Protein AF-A0AAW0TAT9-F1 (afdb_monomer_lite)

Organism: Scylla paramamosain (NCBI:txid85552)

Structure (mmCIF, N/CA/C/O backbone):
data_AF-A0AAW0TAT9-F1
#
_entry.id   AF-A0AAW0TAT9-F1
#
loop_
_atom_site.group_PDB
_atom_site.id
_atom_site.type_symbol
_atom_site.label_atom_id
_atom_site.label_alt_id
_atom_site.label_comp_id
_atom_site.label_asym_id
_atom_site.label_entity_id
_atom_site.label_seq_id
_atom_site.pdbx_PDB_ins_code
_atom_site.Cartn_x
_atom_site.Cartn_y
_atom_site.Cartn_z
_atom_site.occupancy
_atom_site.B_iso_or_equiv
_atom_site.auth_seq_id
_atom_site.auth_comp_id
_atom_site.auth_asym_id
_atom_site.auth_atom_id
_atom_site.pdbx_PDB_model_num
ATOM 1 N N . MET A 1 1 ? -37.177 -33.448 41.474 1.00 51.62 1 MET A N 1
ATOM 2 C CA . MET A 1 1 ? -37.158 -32.014 41.100 1.00 51.62 1 MET A CA 1
ATOM 3 C C . MET A 1 1 ? -35.720 -31.456 41.145 1.00 51.62 1 MET A C 1
ATOM 5 O O . MET A 1 1 ? -35.466 -30.520 41.882 1.00 51.62 1 MET A O 1
ATOM 9 N N . GLN A 1 2 ? -34.765 -32.033 40.394 1.00 54.62 2 GLN A N 1
ATOM 10 C CA . GLN A 1 2 ? -33.357 -31.560 40.339 1.00 54.62 2 GLN A CA 1
ATOM 11 C C . GLN A 1 2 ? -32.830 -31.333 38.906 1.00 54.62 2 GLN A C 1
ATOM 13 O O . GLN A 1 2 ? -31.803 -30.692 38.720 1.00 54.62 2 GLN A O 1
ATOM 18 N N . ILE A 1 3 ? -33.535 -31.823 37.881 1.00 57.03 3 ILE A N 1
ATOM 19 C CA . ILE A 1 3 ? -33.064 -31.787 36.485 1.00 57.03 3 ILE A CA 1
ATOM 20 C C . ILE A 1 3 ? -33.210 -30.379 35.877 1.00 57.03 3 ILE A C 1
ATOM 22 O O . ILE A 1 3 ? -32.442 -29.988 35.005 1.00 57.03 3 ILE A O 1
ATOM 26 N N . THR A 1 4 ? -34.144 -29.571 36.384 1.00 53.81 4 THR A N 1
ATOM 27 C CA . THR A 1 4 ? -34.397 -28.212 35.885 1.00 53.81 4 THR A CA 1
ATOM 28 C C . THR A 1 4 ? -33.323 -27.196 36.273 1.00 53.81 4 THR A C 1
ATOM 30 O O . THR A 1 4 ? -33.209 -26.183 35.594 1.00 53.81 4 THR A O 1
ATOM 33 N N . GLN A 1 5 ? -32.507 -27.442 37.307 1.00 53.12 5 GLN A N 1
ATOM 34 C CA . GLN A 1 5 ? -31.456 -26.492 37.707 1.00 53.12 5 GLN A CA 1
ATOM 35 C C . GLN A 1 5 ? -30.226 -26.540 36.792 1.00 53.12 5 GLN A C 1
ATOM 37 O O . GLN A 1 5 ? -29.674 -25.493 36.470 1.00 53.12 5 GLN A O 1
ATOM 42 N N . PHE A 1 6 ? -29.830 -27.721 36.306 1.00 53.41 6 PHE A N 1
ATOM 43 C CA . PHE A 1 6 ? -28.674 -27.850 35.409 1.00 53.41 6 PHE A CA 1
ATOM 44 C C . PHE A 1 6 ? -28.917 -27.228 34.029 1.00 53.41 6 PHE A C 1
ATOM 46 O O . PHE A 1 6 ? -27.995 -26.676 33.432 1.00 53.41 6 PHE A O 1
ATOM 53 N N . ALA A 1 7 ? -30.162 -27.258 33.545 1.00 53.16 7 ALA A N 1
ATOM 54 C CA . ALA A 1 7 ? -30.517 -26.671 32.255 1.00 53.16 7 ALA A CA 1
ATOM 55 C C . ALA A 1 7 ? -30.394 -25.135 32.248 1.00 53.16 7 ALA A C 1
ATOM 57 O O . ALA A 1 7 ? -30.010 -24.560 31.236 1.00 53.16 7 ALA A O 1
ATOM 58 N N . VAL A 1 8 ? -30.653 -24.472 33.382 1.00 53.81 8 VAL A N 1
ATOM 59 C CA . VAL A 1 8 ? -30.594 -23.001 33.488 1.00 53.81 8 VAL A CA 1
ATOM 60 C C . VAL A 1 8 ? -29.151 -22.483 33.462 1.00 53.81 8 VAL A C 1
ATOM 62 O O . VAL A 1 8 ? -28.898 -21.397 32.949 1.00 53.81 8 VAL A O 1
ATOM 65 N N . ILE A 1 9 ? -28.185 -23.270 33.947 1.00 56.31 9 ILE A N 1
ATOM 66 C CA . ILE A 1 9 ? -26.768 -22.869 33.996 1.00 56.31 9 ILE A CA 1
ATOM 67 C C . ILE A 1 9 ? -26.111 -22.983 32.606 1.00 56.31 9 ILE A C 1
ATOM 69 O O . ILE A 1 9 ? -25.212 -22.212 32.282 1.00 56.31 9 ILE A O 1
ATOM 73 N N . ALA A 1 10 ? -26.590 -23.889 31.746 1.00 55.59 10 ALA A N 1
ATOM 74 C CA . ALA A 1 10 ? -26.028 -24.101 30.410 1.00 55.59 10 ALA A CA 1
ATOM 75 C C . ALA A 1 10 ? -26.400 -23.008 29.385 1.00 55.59 10 ALA A C 1
ATOM 77 O O . ALA A 1 10 ? -25.725 -22.871 28.367 1.00 55.59 10 ALA A O 1
ATOM 78 N N . SER A 1 11 ? -27.446 -22.214 29.634 1.00 57.38 11 SER A N 1
ATOM 79 C CA . SER A 1 11 ? -27.945 -21.218 28.670 1.00 57.38 11 SER A CA 1
ATOM 80 C C . SER A 1 11 ? -27.337 -19.815 28.810 1.00 57.38 11 SER A C 1
ATOM 82 O O . SER A 1 11 ? -27.675 -18.942 28.018 1.00 57.38 11 SER A O 1
ATOM 84 N N . VAL A 1 12 ? -26.421 -19.581 29.761 1.00 59.53 12 VAL A N 1
ATOM 85 C CA . VAL A 1 12 ? -25.757 -18.272 29.969 1.00 59.53 12 VAL A CA 1
ATOM 86 C C . VAL A 1 12 ? -24.310 -18.284 29.460 1.00 59.53 12 VAL A C 1
ATOM 88 O O . VAL A 1 12 ? -23.414 -17.686 30.044 1.00 59.53 12 VAL A O 1
ATOM 91 N N . VAL A 1 13 ? -24.055 -18.957 28.339 1.00 64.00 13 VAL A N 1
ATOM 92 C CA . VAL A 1 13 ? -22.869 -18.668 27.519 1.00 64.00 13 VAL A CA 1
ATOM 93 C C . VAL A 1 13 ? -23.341 -17.801 26.361 1.00 64.00 13 VAL A C 1
ATOM 95 O O . VAL A 1 13 ? -23.415 -18.225 25.211 1.00 64.00 13 VAL A O 1
ATOM 98 N N . SER A 1 14 ? -23.732 -16.569 26.685 1.00 61.56 14 SER A N 1
ATOM 99 C CA . SER A 1 14 ? -23.838 -15.525 25.674 1.00 61.56 14 SER A CA 1
ATOM 100 C C . SER A 1 14 ? -22.441 -15.330 25.101 1.00 61.56 14 SER A C 1
ATOM 102 O O . SER A 1 14 ? -21.529 -14.916 25.819 1.00 61.56 14 SER A O 1
ATOM 104 N N . LEU A 1 15 ? -22.273 -15.662 23.820 1.00 61.16 15 LEU A N 1
ATOM 105 C CA . LEU A 1 15 ? -21.107 -15.303 23.025 1.00 61.16 15 LEU A CA 1
ATOM 106 C C . LEU A 1 15 ? -20.977 -13.774 23.042 1.00 61.16 15 LEU A C 1
ATOM 108 O O . LEU A 1 15 ? -21.533 -13.073 22.200 1.00 61.16 15 LEU A O 1
ATOM 112 N N . GLY A 1 16 ? -20.249 -13.244 24.021 1.00 59.56 16 GLY A N 1
ATOM 113 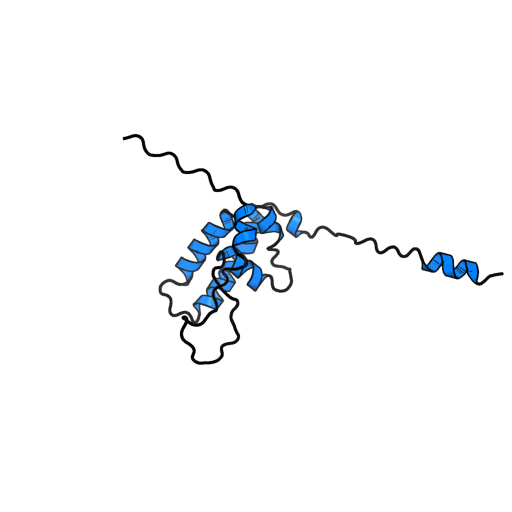C CA . GLY A 1 16 ? -19.658 -11.928 23.900 1.00 59.56 16 GLY A CA 1
ATOM 114 C C . GLY A 1 16 ? -18.648 -12.023 22.771 1.00 59.56 16 GLY A C 1
ATOM 115 O O . GLY A 1 16 ? -17.605 -12.651 22.937 1.00 59.56 16 GLY A O 1
ATOM 116 N N . ALA A 1 17 ? -18.967 -11.450 21.612 1.00 59.62 17 ALA A N 1
ATOM 117 C CA . ALA A 1 17 ? -17.965 -11.176 20.600 1.00 59.62 17 ALA A CA 1
ATOM 118 C C . ALA A 1 17 ? -16.973 -10.191 21.226 1.00 59.62 17 ALA A C 1
ATOM 120 O O . ALA A 1 17 ? -17.216 -8.983 21.290 1.00 59.62 17 ALA A O 1
ATOM 121 N N . SER A 1 18 ? -15.881 -10.719 21.772 1.00 56.75 18 SER A N 1
ATOM 122 C CA . SER A 1 18 ? -14.707 -9.942 22.125 1.00 56.75 18 SER A CA 1
ATOM 123 C C . SER A 1 18 ? -14.163 -9.378 20.818 1.00 56.75 18 SER A C 1
ATOM 125 O O . SER A 1 18 ? -13.365 -10.005 20.128 1.00 56.75 18 SER A O 1
ATOM 127 N N . HIS A 1 19 ? -14.629 -8.184 20.458 1.00 57.25 19 HIS A N 1
ATOM 128 C CA . HIS A 1 19 ? -13.991 -7.352 19.451 1.00 57.25 19 HIS A CA 1
ATOM 129 C C . HIS A 1 19 ? -12.693 -6.847 20.081 1.00 57.25 19 HIS A C 1
ATOM 131 O O . HIS A 1 19 ? -12.608 -5.716 20.553 1.00 57.25 19 HIS A O 1
ATOM 137 N N . ALA A 1 20 ? -11.704 -7.735 20.194 1.00 62.09 20 ALA A N 1
ATOM 138 C CA . ALA A 1 20 ? -10.337 -7.319 20.420 1.00 62.09 20 ALA A CA 1
ATOM 139 C C . ALA A 1 20 ? -9.994 -6.413 19.236 1.00 62.09 20 ALA A C 1
ATOM 141 O O . ALA A 1 20 ? -9.840 -6.902 18.118 1.00 62.09 20 ALA A O 1
ATOM 142 N N . LEU A 1 21 ? -10.000 -5.097 19.469 1.00 56.09 21 LEU A N 1
ATOM 143 C CA . LEU A 1 21 ? -9.598 -4.117 18.469 1.00 56.09 21 LEU A CA 1
ATOM 144 C C . LEU A 1 21 ? -8.182 -4.511 18.036 1.00 56.09 21 LEU A C 1
ATOM 146 O O . LEU A 1 21 ? -7.288 -4.552 18.890 1.00 56.09 21 LEU A O 1
ATOM 150 N N . PRO A 1 22 ? -7.977 -4.907 16.770 1.00 73.19 22 PRO A N 1
ATOM 151 C CA . PRO A 1 22 ? -6.667 -5.34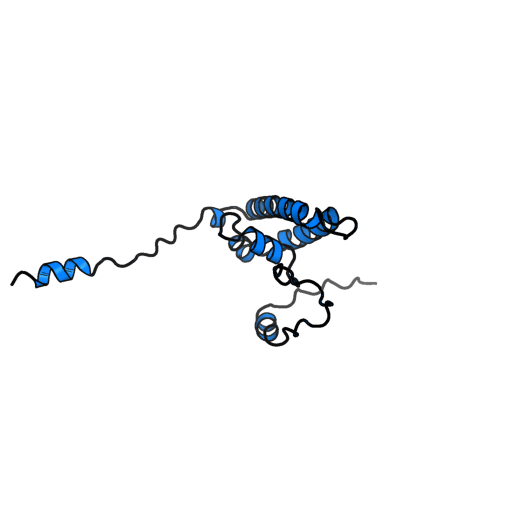0 16.323 1.00 73.19 22 PRO A CA 1
ATOM 152 C C . PRO A 1 22 ? -5.685 -4.179 16.495 1.00 73.19 22 PRO A C 1
ATOM 154 O O . PRO A 1 22 ? -6.048 -3.021 16.300 1.00 73.19 22 PRO A O 1
ATOM 157 N N . ILE A 1 23 ? -4.429 -4.489 16.839 1.00 83.25 23 ILE A N 1
ATOM 158 C CA . ILE A 1 23 ? -3.347 -3.499 17.020 1.00 83.25 23 ILE A CA 1
ATOM 159 C C . ILE A 1 23 ? -3.317 -2.510 15.847 1.00 83.25 23 ILE A C 1
ATOM 161 O O . ILE A 1 23 ? -3.138 -1.313 16.052 1.00 83.25 23 ILE A O 1
ATOM 165 N N . TRP A 1 24 ? -3.584 -3.012 14.637 1.00 89.75 24 TRP A N 1
ATOM 166 C CA . TRP A 1 24 ? -3.705 -2.235 13.411 1.00 89.75 24 TRP A CA 1
ATOM 167 C C . TRP A 1 24 ? -4.594 -0.997 13.543 1.00 89.75 24 TRP A C 1
ATOM 169 O O . TRP A 1 24 ? -4.182 0.080 13.127 1.00 89.75 24 TRP A O 1
ATOM 179 N N . ASP A 1 25 ? -5.773 -1.097 14.159 1.00 86.75 25 ASP A N 1
ATOM 180 C CA . ASP A 1 25 ? -6.696 0.038 14.261 1.00 86.75 25 ASP A CA 1
ATOM 181 C C . ASP A 1 25 ? -6.102 1.193 15.073 1.00 86.75 25 ASP A C 1
ATOM 183 O O . ASP A 1 25 ? -6.364 2.355 14.760 1.00 86.75 25 ASP A O 1
ATOM 187 N N . MET A 1 26 ? -5.228 0.892 16.036 1.00 88.25 26 MET A N 1
ATOM 188 C CA . MET A 1 26 ? -4.585 1.883 16.901 1.00 88.25 26 MET A CA 1
ATOM 189 C C . MET A 1 26 ? -3.386 2.588 16.255 1.00 88.25 26 MET A C 1
ATOM 191 O O . MET A 1 26 ? -2.922 3.597 16.786 1.00 88.25 26 MET A O 1
ATOM 195 N N . LEU A 1 27 ? -2.867 2.083 15.130 1.00 90.88 27 LEU A N 1
ATOM 196 C CA . LEU A 1 27 ? -1.692 2.676 14.496 1.00 90.88 27 LEU A CA 1
ATOM 197 C C . LEU A 1 27 ? -2.014 4.044 13.873 1.00 90.88 27 LEU A C 1
ATOM 199 O O . LEU A 1 27 ? -3.061 4.212 13.231 1.00 90.88 27 LEU A O 1
ATOM 203 N N . PRO A 1 28 ? -1.090 5.016 13.970 1.00 93.81 28 PRO A N 1
ATOM 204 C CA . PRO A 1 28 ? -1.239 6.288 13.289 1.00 93.81 28 PRO A CA 1
ATOM 205 C C . PRO A 1 28 ? -1.207 6.088 11.770 1.00 93.81 28 PRO A C 1
ATOM 207 O O . PRO A 1 28 ? -0.522 5.214 11.233 1.00 93.81 28 PRO A O 1
ATOM 210 N N . ARG A 1 29 ? -1.918 6.958 11.047 1.00 93.19 29 ARG A N 1
ATOM 211 C CA . ARG A 1 29 ? -2.057 6.891 9.583 1.00 93.19 29 ARG A CA 1
ATOM 212 C C . ARG A 1 29 ? -0.722 6.753 8.842 1.00 93.19 29 ARG A C 1
ATOM 214 O O . ARG A 1 29 ? -0.630 6.003 7.875 1.00 93.19 29 ARG A O 1
ATOM 221 N N . GLN A 1 30 ? 0.297 7.495 9.270 1.00 94.19 30 GLN A N 1
ATOM 222 C CA . GLN A 1 30 ? 1.612 7.484 8.624 1.00 94.19 30 GLN A CA 1
ATOM 223 C C . GLN A 1 30 ? 2.301 6.122 8.754 1.00 94.19 30 GLN A C 1
ATOM 225 O O . GLN A 1 30 ? 2.897 5.643 7.792 1.00 94.19 30 GLN A O 1
ATOM 230 N N . GLU A 1 31 ? 2.163 5.473 9.909 1.00 94.56 31 GLU A N 1
ATOM 231 C CA . GLU A 1 31 ? 2.730 4.149 10.145 1.00 94.56 31 GLU A CA 1
ATOM 232 C C . GLU A 1 31 ? 1.996 3.085 9.326 1.00 94.56 31 GLU A C 1
ATOM 234 O O . GLU A 1 31 ? 2.643 2.267 8.675 1.00 94.56 31 GLU A O 1
ATOM 239 N N . LYS A 1 32 ? 0.661 3.171 9.238 1.00 94.62 32 LYS A N 1
ATOM 240 C CA . LYS A 1 32 ? -0.147 2.309 8.355 1.00 94.62 32 LYS A CA 1
ATOM 241 C C . LYS A 1 32 ? 0.317 2.401 6.902 1.00 94.62 32 LYS A C 1
ATOM 243 O O . LYS A 1 32 ? 0.557 1.380 6.265 1.00 94.62 32 LYS A O 1
ATOM 248 N N . ILE A 1 33 ? 0.495 3.620 6.388 1.00 95.06 33 ILE A N 1
ATOM 249 C CA . ILE A 1 33 ? 0.998 3.845 5.024 1.00 95.06 33 ILE A CA 1
ATOM 250 C C . ILE A 1 33 ? 2.394 3.249 4.855 1.00 95.06 33 ILE A C 1
ATOM 252 O O . ILE A 1 33 ? 2.631 2.561 3.868 1.00 95.06 33 ILE A O 1
ATOM 256 N N . GLY A 1 34 ? 3.304 3.471 5.807 1.00 94.56 34 GLY A N 1
ATOM 257 C CA . GLY A 1 34 ? 4.655 2.913 5.754 1.00 94.56 34 GLY A CA 1
ATOM 258 C C . GLY A 1 34 ? 4.659 1.384 5.703 1.00 94.56 34 GLY A C 1
ATOM 259 O O . GLY A 1 34 ? 5.329 0.798 4.853 1.00 94.56 34 GLY A O 1
ATOM 260 N N . GLN A 1 35 ? 3.860 0.735 6.553 1.00 94.69 35 GLN A N 1
ATOM 261 C CA . GLN A 1 35 ? 3.756 -0.725 6.592 1.00 94.69 35 GLN A CA 1
ATOM 262 C C . GLN A 1 35 ? 3.116 -1.303 5.322 1.00 94.69 35 GLN A C 1
ATOM 264 O O . GLN A 1 35 ? 3.629 -2.275 4.764 1.00 94.69 35 GLN A O 1
ATOM 269 N N . ILE A 1 36 ? 2.043 -0.685 4.814 1.00 95.00 36 ILE A N 1
ATOM 270 C CA . ILE A 1 36 ? 1.422 -1.093 3.545 1.00 95.00 36 ILE A CA 1
ATOM 271 C C . ILE A 1 36 ? 2.405 -0.903 2.386 1.00 95.00 36 ILE A C 1
ATOM 273 O O . ILE A 1 36 ? 2.535 -1.791 1.547 1.00 95.00 36 ILE A O 1
ATOM 277 N N . MET A 1 37 ? 3.128 0.219 2.350 1.00 95.38 37 MET A N 1
ATOM 278 C CA . MET A 1 37 ? 4.098 0.516 1.295 1.00 95.38 37 MET A CA 1
ATOM 279 C C . MET A 1 37 ? 5.266 -0.475 1.300 1.00 95.38 37 MET A C 1
ATOM 281 O O . MET A 1 37 ? 5.702 -0.914 0.238 1.00 95.38 37 MET A O 1
ATOM 285 N N . TYR A 1 38 ? 5.743 -0.869 2.483 1.00 94.75 38 TYR A N 1
ATOM 286 C CA . TYR A 1 38 ? 6.781 -1.889 2.629 1.00 94.75 38 TYR A CA 1
ATOM 287 C C . TYR A 1 38 ? 6.349 -3.230 2.025 1.00 94.75 38 TYR A C 1
ATOM 289 O O . TYR A 1 38 ? 7.086 -3.824 1.234 1.00 94.75 38 TYR A O 1
ATOM 297 N N . LEU A 1 39 ? 5.140 -3.694 2.354 1.00 93.69 39 LEU A N 1
ATOM 298 C CA . LEU A 1 39 ? 4.605 -4.927 1.778 1.00 93.69 39 LEU A CA 1
ATOM 299 C C . LEU A 1 39 ? 4.367 -4.781 0.270 1.00 93.69 39 LEU A C 1
ATOM 301 O O . LEU A 1 39 ? 4.682 -5.687 -0.497 1.00 93.69 39 LEU A O 1
ATOM 305 N N . PHE A 1 40 ? 3.845 -3.635 -0.163 1.00 94.06 40 PHE A N 1
ATOM 306 C CA . PHE A 1 40 ? 3.592 -3.351 -1.569 1.00 94.06 40 PHE A CA 1
ATOM 307 C C . PHE A 1 40 ? 4.873 -3.384 -2.410 1.00 94.06 40 PHE A C 1
ATOM 309 O O . PHE A 1 40 ? 4.856 -3.984 -3.477 1.00 94.06 40 PHE A O 1
ATOM 316 N N . ALA A 1 41 ? 5.991 -2.839 -1.921 1.00 94.25 41 ALA A N 1
ATOM 317 C CA . ALA A 1 41 ? 7.276 -2.896 -2.623 1.00 94.25 41 ALA A CA 1
ATOM 318 C C . ALA A 1 41 ? 7.708 -4.341 -2.933 1.00 94.25 41 ALA A C 1
ATOM 320 O O . ALA A 1 41 ? 8.056 -4.655 -4.068 1.00 94.25 41 ALA A O 1
ATOM 321 N N . HIS A 1 42 ? 7.556 -5.254 -1.968 1.00 94.00 42 HIS A N 1
ATOM 322 C CA . HIS A 1 42 ? 7.842 -6.677 -2.181 1.00 94.00 42 HIS A CA 1
ATOM 323 C C . HIS A 1 42 ? 6.921 -7.306 -3.235 1.00 94.00 42 HIS A C 1
ATOM 325 O O . HIS A 1 42 ? 7.344 -8.168 -4.005 1.00 94.00 42 HIS A O 1
ATOM 331 N N . LEU A 1 43 ? 5.655 -6.884 -3.283 1.00 91.62 43 LEU A N 1
ATOM 332 C CA . LEU A 1 43 ? 4.719 -7.331 -4.314 1.00 91.62 43 LEU A CA 1
ATOM 333 C C . LEU A 1 43 ? 5.096 -6.775 -5.688 1.00 91.62 43 LEU A C 1
ATOM 335 O O . LEU A 1 43 ? 4.942 -7.479 -6.683 1.00 91.62 43 LEU A O 1
ATOM 339 N N . VAL A 1 44 ? 5.611 -5.547 -5.766 1.00 91.44 44 VAL A N 1
ATOM 340 C CA . VAL A 1 44 ? 6.121 -4.982 -7.021 1.00 91.44 44 VAL A CA 1
ATOM 341 C C . VAL A 1 44 ? 7.304 -5.800 -7.530 1.00 91.44 44 VAL A C 1
ATOM 343 O O . VAL A 1 44 ? 7.290 -6.179 -8.698 1.00 91.44 44 VAL A O 1
ATOM 346 N N . ASP A 1 45 ? 8.266 -6.148 -6.674 1.00 91.50 45 ASP A N 1
ATOM 347 C CA . ASP A 1 45 ? 9.413 -6.978 -7.067 1.00 91.50 45 ASP A CA 1
ATOM 348 C C . ASP A 1 45 ? 8.972 -8.324 -7.656 1.00 91.50 45 ASP A C 1
ATOM 350 O O . ASP A 1 45 ? 9.420 -8.726 -8.732 1.00 91.50 45 ASP A O 1
ATOM 354 N N . GLN A 1 46 ? 8.026 -8.997 -6.995 1.00 89.94 46 GLN A N 1
ATOM 355 C CA . GLN A 1 46 ? 7.481 -10.275 -7.460 1.00 89.94 46 GLN A CA 1
ATOM 356 C C . GLN A 1 46 ? 6.738 -10.149 -8.795 1.00 89.94 46 GLN A C 1
ATOM 358 O O . GLN A 1 46 ? 6.910 -10.991 -9.677 1.00 89.94 46 GLN A O 1
ATOM 363 N N . ASN A 1 47 ? 5.927 -9.100 -8.961 1.00 85.50 47 ASN A N 1
ATOM 364 C CA . ASN A 1 47 ? 5.160 -8.880 -10.188 1.00 85.50 47 ASN A CA 1
ATOM 365 C C . ASN A 1 47 ? 6.037 -8.397 -11.353 1.00 85.50 47 ASN A C 1
ATOM 367 O O . ASN A 1 47 ? 5.743 -8.701 -12.508 1.00 85.50 47 ASN A O 1
ATOM 371 N N . CYS A 1 48 ? 7.123 -7.673 -11.077 1.00 87.06 48 CYS A N 1
ATOM 372 C CA . CYS A 1 48 ? 8.032 -7.179 -12.106 1.00 87.06 48 CYS A CA 1
ATOM 373 C C . CYS A 1 48 ? 9.080 -8.211 -12.543 1.00 87.06 48 CYS A C 1
ATOM 375 O O . CYS A 1 48 ? 9.593 -8.084 -13.652 1.00 87.06 48 CYS A O 1
ATOM 377 N N . ALA A 1 49 ? 9.352 -9.255 -11.749 1.00 84.56 49 ALA A N 1
ATOM 378 C CA . ALA A 1 49 ? 10.335 -10.295 -12.079 1.00 84.56 49 ALA A CA 1
ATOM 379 C C . ALA A 1 49 ? 10.091 -10.989 -13.435 1.00 84.56 49 ALA A C 1
ATOM 381 O O . ALA A 1 49 ? 11.041 -11.410 -14.091 1.00 84.56 49 ALA A O 1
ATOM 382 N N . TYR A 1 50 ? 8.830 -11.081 -13.868 1.00 78.69 50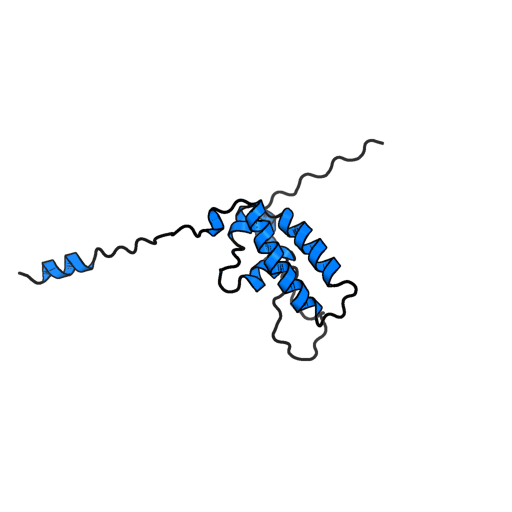 TYR A N 1
ATOM 383 C CA . TYR A 1 50 ? 8.428 -11.713 -15.132 1.00 78.69 50 TYR A CA 1
ATOM 384 C C . TYR A 1 50 ? 7.695 -10.751 -16.078 1.00 78.69 50 TYR A C 1
ATOM 386 O O . TYR A 1 50 ? 7.047 -11.182 -17.032 1.00 78.69 50 TYR A O 1
ATOM 394 N N . SER A 1 51 ? 7.748 -9.446 -15.803 1.00 75.88 51 SER A N 1
ATOM 395 C CA . SER A 1 51 ? 6.991 -8.449 -16.555 1.00 75.88 51 SER A CA 1
ATOM 396 C C . SER A 1 51 ? 7.762 -7.960 -17.779 1.00 75.88 51 SER A C 1
ATOM 398 O O . SER A 1 51 ? 8.945 -7.643 -17.699 1.00 75.88 51 SER A O 1
ATOM 400 N N . TYR A 1 52 ? 7.068 -7.825 -18.909 1.00 83.50 52 TYR A N 1
ATOM 401 C CA . TYR A 1 52 ? 7.597 -7.191 -20.125 1.00 83.50 52 TYR A CA 1
ATOM 402 C C . TYR A 1 52 ? 7.436 -5.660 -20.119 1.00 83.50 52 TYR A C 1
ATOM 404 O O . TYR A 1 52 ? 7.736 -5.000 -21.113 1.00 83.50 52 TYR A O 1
ATOM 412 N N . VAL A 1 53 ? 6.923 -5.088 -19.024 1.00 80.00 53 VAL A N 1
ATOM 413 C CA . VAL A 1 53 ? 6.693 -3.646 -18.895 1.00 80.00 53 VAL A CA 1
ATOM 414 C C . VAL A 1 53 ? 8.032 -2.928 -18.664 1.00 80.00 53 VAL A C 1
ATOM 416 O O . VAL A 1 53 ? 8.710 -3.227 -17.676 1.00 80.00 53 VAL A O 1
ATOM 419 N N . PRO A 1 54 ? 8.419 -1.961 -19.519 1.00 81.44 54 PRO A N 1
ATOM 420 C CA . PRO A 1 54 ? 9.613 -1.154 -19.286 1.00 81.44 54 PRO A CA 1
ATOM 421 C C . PRO A 1 54 ? 9.433 -0.318 -18.016 1.00 81.44 54 PRO A C 1
ATOM 423 O O . PRO A 1 54 ? 8.351 0.207 -17.764 1.00 81.44 54 PRO A O 1
ATOM 426 N N . ASP A 1 55 ? 10.481 -0.225 -17.197 1.00 85.69 55 ASP A N 1
ATOM 427 C CA . ASP A 1 55 ? 10.464 0.508 -15.923 1.00 85.69 55 ASP A CA 1
ATOM 428 C C . ASP A 1 55 ? 9.319 0.099 -14.971 1.00 85.69 55 ASP A C 1
ATOM 430 O O . ASP A 1 55 ? 8.834 0.906 -14.173 1.00 85.69 55 ASP A O 1
ATOM 434 N N . CYS A 1 56 ? 8.910 -1.178 -15.025 1.00 87.25 56 CYS A N 1
ATOM 435 C CA . CYS A 1 56 ? 7.821 -1.763 -14.231 1.00 87.25 56 CYS A CA 1
ATOM 436 C C . CYS A 1 56 ? 7.857 -1.339 -12.757 1.00 87.25 56 CYS A C 1
ATOM 438 O O . CYS A 1 56 ? 6.859 -0.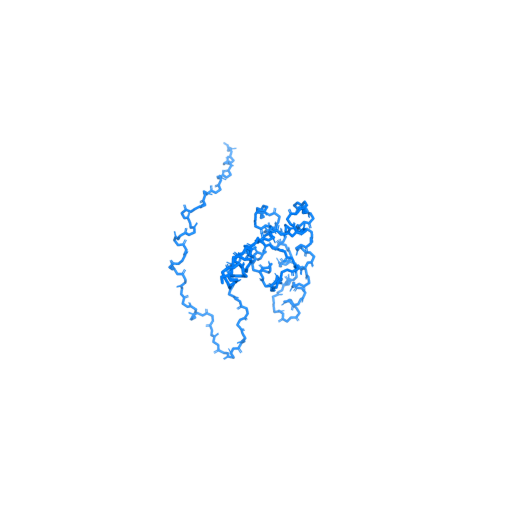860 -12.215 1.00 87.25 56 CYS A O 1
ATOM 440 N N . HIS A 1 57 ? 9.030 -1.454 -12.126 1.00 90.19 57 HIS A N 1
ATOM 441 C CA . HIS A 1 57 ? 9.194 -1.138 -10.713 1.00 90.19 57 HIS A CA 1
ATOM 442 C C . HIS A 1 57 ? 8.911 0.344 -10.427 1.00 90.19 57 HIS A C 1
ATOM 444 O O . HIS A 1 57 ? 8.149 0.671 -9.520 1.00 90.19 57 HIS A O 1
ATOM 450 N N . HIS A 1 58 ? 9.459 1.254 -11.237 1.00 90.19 58 HIS A N 1
ATOM 451 C CA . HIS A 1 58 ? 9.248 2.689 -11.062 1.00 90.19 58 HIS A CA 1
ATOM 452 C C . HIS A 1 58 ? 7.776 3.073 -11.263 1.00 90.19 58 HIS A C 1
ATOM 454 O O . HIS A 1 58 ? 7.207 3.787 -10.436 1.00 90.19 58 HIS A O 1
ATOM 460 N N . LEU A 1 59 ? 7.138 2.547 -12.312 1.00 89.19 59 LEU A N 1
ATOM 461 C CA . LEU A 1 59 ? 5.733 2.819 -12.618 1.00 89.19 59 LEU A CA 1
ATOM 462 C C . LEU A 1 59 ? 4.800 2.363 -11.494 1.00 89.19 59 LEU A C 1
ATOM 464 O O . LEU A 1 59 ? 3.932 3.121 -11.052 1.00 89.19 59 LEU A O 1
ATOM 468 N N . PHE A 1 60 ? 4.981 1.133 -11.017 1.00 89.69 60 PHE A N 1
ATOM 469 C CA . PHE A 1 60 ? 4.128 0.556 -9.984 1.00 89.69 60 PHE A CA 1
ATOM 470 C C . PHE A 1 60 ? 4.346 1.214 -8.626 1.00 89.69 60 PHE A C 1
ATOM 472 O O . PHE A 1 60 ? 3.369 1.527 -7.947 1.00 89.69 60 PHE A O 1
ATOM 479 N N . MET A 1 61 ? 5.592 1.514 -8.262 1.00 93.31 61 MET A N 1
ATOM 480 C CA . MET A 1 61 ? 5.902 2.210 -7.013 1.00 93.31 61 MET A CA 1
ATOM 481 C C . MET A 1 61 ? 5.346 3.631 -6.992 1.00 93.31 61 MET A C 1
ATOM 483 O O . MET A 1 61 ? 4.725 4.023 -6.006 1.00 93.31 61 MET A O 1
ATOM 487 N N . LEU A 1 62 ? 5.505 4.391 -8.080 1.00 91.50 62 LEU A N 1
ATOM 488 C CA . LEU A 1 62 ? 5.005 5.764 -8.160 1.00 91.50 62 LEU A CA 1
ATOM 489 C C . LEU A 1 62 ? 3.473 5.807 -8.080 1.00 91.50 62 LEU A C 1
ATOM 491 O O . LEU A 1 62 ? 2.906 6.578 -7.300 1.00 91.50 62 LEU A O 1
ATOM 495 N N . ARG A 1 63 ? 2.799 4.949 -8.858 1.00 88.31 63 ARG A N 1
ATOM 496 C CA . ARG A 1 63 ? 1.336 4.836 -8.850 1.00 88.31 63 ARG A CA 1
ATOM 497 C C . ARG A 1 63 ? 0.822 4.376 -7.490 1.00 88.31 63 ARG A C 1
ATOM 499 O O . ARG A 1 63 ? -0.089 4.997 -6.945 1.00 88.31 63 ARG A O 1
ATOM 506 N N . GLY A 1 64 ? 1.410 3.313 -6.949 1.00 91.88 64 GLY A N 1
ATOM 507 C CA . GLY A 1 64 ? 1.005 2.746 -5.672 1.00 91.88 64 GLY A CA 1
ATOM 508 C C . GLY A 1 64 ? 1.165 3.743 -4.532 1.00 91.88 64 GLY A C 1
ATOM 509 O O . GLY A 1 64 ? 0.219 3.969 -3.781 1.00 91.88 64 GLY A O 1
ATOM 510 N N . LEU A 1 65 ? 2.304 4.437 -4.468 1.00 93.44 65 LEU A N 1
ATOM 511 C CA . LEU A 1 65 ? 2.531 5.481 -3.474 1.00 93.44 65 LEU A CA 1
ATOM 512 C C . LEU A 1 65 ? 1.498 6.607 -3.600 1.00 93.44 65 LEU A C 1
ATOM 514 O O . LEU A 1 65 ? 0.858 6.951 -2.610 1.00 93.44 65 LEU A O 1
ATOM 518 N N . SER A 1 66 ? 1.292 7.143 -4.809 1.00 91.25 66 SER A N 1
ATOM 519 C CA . SER A 1 66 ? 0.325 8.222 -5.060 1.00 91.25 66 SER A CA 1
ATOM 520 C C . SER A 1 66 ? -1.103 7.841 -4.649 1.00 91.25 66 SER A C 1
ATOM 522 O O . SER A 1 66 ? -1.832 8.645 -4.064 1.00 91.25 66 SER A O 1
ATOM 524 N N . ASN A 1 67 ? -1.513 6.600 -4.903 1.00 90.81 67 ASN A N 1
ATOM 525 C CA . ASN A 1 67 ? -2.823 6.109 -4.495 1.00 90.81 67 ASN A CA 1
ATOM 526 C C . ASN A 1 67 ? -2.915 5.914 -2.982 1.00 90.81 67 ASN A C 1
ATOM 528 O O . ASN A 1 67 ? -3.882 6.372 -2.372 1.00 90.81 67 ASN A O 1
ATOM 532 N N . LEU A 1 68 ? -1.911 5.276 -2.380 1.00 92.19 68 LEU A N 1
ATOM 533 C CA . LEU A 1 68 ? -1.881 4.934 -0.962 1.00 92.19 68 LEU A CA 1
ATOM 534 C C . LEU A 1 68 ? -1.894 6.181 -0.069 1.00 92.19 68 LEU A C 1
ATOM 536 O O . LEU A 1 68 ? -2.672 6.247 0.884 1.00 92.19 68 LEU A O 1
ATOM 540 N N . VAL A 1 69 ? -1.111 7.213 -0.405 1.00 93.06 69 VAL A N 1
ATOM 541 C CA . VAL A 1 69 ? -1.105 8.474 0.361 1.00 93.06 69 VAL A CA 1
ATOM 542 C C . VAL A 1 69 ? -2.424 9.233 0.271 1.00 93.06 69 VAL A C 1
ATOM 544 O O . VAL A 1 69 ? -2.714 10.033 1.157 1.00 93.06 69 VAL A O 1
ATOM 547 N N . ASN A 1 70 ? -3.235 8.959 -0.749 1.00 89.88 70 ASN A N 1
ATOM 548 C CA . ASN A 1 70 ? -4.544 9.570 -0.960 1.00 89.88 70 ASN A CA 1
ATOM 549 C C . ASN A 1 70 ? -5.703 8.724 -0.405 1.00 89.88 70 ASN A C 1
ATOM 551 O O . ASN A 1 70 ? -6.864 9.103 -0.555 1.00 89.88 70 ASN A O 1
ATOM 555 N N . MET A 1 71 ? -5.429 7.581 0.232 1.00 89.56 71 MET A N 1
ATOM 556 C CA . MET A 1 71 ? -6.473 6.757 0.844 1.00 89.56 71 MET A CA 1
ATOM 557 C C . MET A 1 71 ? -7.003 7.366 2.141 1.00 89.56 71 MET A C 1
ATOM 559 O O . MET A 1 71 ? -6.264 7.966 2.930 1.00 89.56 71 MET A O 1
ATOM 563 N N . SER A 1 72 ? -8.297 7.158 2.383 1.00 90.38 72 SER A N 1
ATOM 564 C CA . SER A 1 72 ? -8.932 7.514 3.650 1.00 90.38 72 SER A CA 1
ATOM 565 C C . SER A 1 72 ? -8.433 6.616 4.787 1.00 90.38 72 SER A C 1
ATOM 567 O O . SER A 1 72 ? -8.029 5.475 4.558 1.00 90.38 72 SER A O 1
ATOM 569 N N . GLU A 1 73 ? -8.499 7.101 6.025 1.00 87.12 73 GLU A N 1
ATOM 570 C CA . GLU A 1 73 ? -8.129 6.313 7.209 1.00 87.12 73 GLU A CA 1
ATOM 571 C C . GLU A 1 73 ? -8.972 5.037 7.347 1.00 87.12 73 GLU A C 1
ATOM 573 O O . GLU A 1 73 ? -8.438 3.961 7.595 1.00 87.12 73 GLU A O 1
ATOM 578 N N . HIS A 1 74 ? -10.272 5.127 7.061 1.00 86.31 74 HIS A N 1
ATOM 579 C CA . HIS A 1 74 ? -11.166 3.971 7.045 1.00 86.31 74 HIS A CA 1
ATOM 580 C C . HIS A 1 74 ? -10.750 2.914 6.007 1.00 86.31 74 HIS A C 1
ATOM 582 O O . HIS A 1 74 ? -10.862 1.717 6.264 1.00 86.31 74 HIS A O 1
ATOM 588 N N . THR A 1 75 ? -10.236 3.335 4.846 1.00 86.44 75 THR A N 1
ATOM 589 C CA . THR A 1 75 ? -9.674 2.411 3.851 1.00 86.44 75 THR A CA 1
ATOM 590 C C . THR A 1 75 ? -8.406 1.750 4.382 1.00 86.44 75 THR A C 1
ATOM 592 O O . THR A 1 75 ? -8.282 0.536 4.292 1.00 86.44 75 THR A O 1
ATOM 595 N N . LEU A 1 76 ? -7.496 2.522 4.981 1.00 89.75 76 LEU A N 1
ATOM 596 C CA . LEU A 1 76 ? -6.240 2.005 5.537 1.00 89.75 76 LEU A CA 1
ATOM 597 C C . LEU A 1 76 ? -6.478 0.982 6.661 1.00 89.75 76 LEU A C 1
ATOM 599 O O . LEU A 1 76 ? -5.760 -0.012 6.737 1.00 89.75 76 LEU A O 1
ATOM 603 N N . ASN A 1 77 ? -7.522 1.151 7.477 1.00 88.69 77 ASN A N 1
ATOM 604 C CA . ASN A 1 77 ? -7.883 0.188 8.529 1.00 88.69 77 ASN A CA 1
ATOM 605 C C . ASN A 1 77 ? -8.301 -1.184 7.972 1.00 88.69 77 ASN A C 1
ATOM 607 O O . ASN A 1 77 ? -8.154 -2.197 8.646 1.00 88.69 77 ASN A O 1
ATOM 611 N N . LYS A 1 78 ? -8.765 -1.245 6.719 1.00 86.94 78 LYS A N 1
ATOM 612 C CA . LYS A 1 78 ? -9.123 -2.505 6.043 1.00 86.94 78 LYS A CA 1
ATOM 613 C C . LYS A 1 78 ? -7.935 -3.193 5.366 1.00 86.94 78 LYS A C 1
ATOM 615 O O . LYS A 1 78 ? -8.092 -4.294 4.850 1.00 86.94 78 LYS A O 1
ATOM 620 N N . LEU A 1 79 ? -6.771 -2.545 5.333 1.00 89.69 79 LEU A N 1
ATOM 621 C CA . LEU A 1 79 ? -5.568 -3.005 4.636 1.00 89.69 79 LEU A CA 1
ATOM 622 C C . LEU A 1 79 ? -4.500 -3.519 5.609 1.00 89.69 79 LEU A C 1
ATOM 624 O O . LEU A 1 79 ? -3.317 -3.250 5.424 1.00 89.69 79 LEU A O 1
ATOM 628 N N . ASP A 1 80 ? -4.915 -4.245 6.646 1.00 90.31 80 ASP A N 1
ATOM 629 C CA . ASP A 1 80 ? -4.005 -4.847 7.623 1.00 90.31 80 ASP A CA 1
ATOM 630 C C . ASP A 1 80 ? -3.148 -5.958 6.972 1.00 90.31 80 ASP A C 1
ATOM 632 O O . ASP A 1 80 ? -3.700 -6.975 6.533 1.00 90.31 80 ASP A O 1
ATOM 636 N N . PRO A 1 81 ? -1.806 -5.819 6.931 1.00 88.44 81 PRO A N 1
ATOM 637 C CA . PRO A 1 81 ? -0.888 -6.812 6.372 1.00 88.44 81 PRO A CA 1
ATOM 638 C C . PRO A 1 81 ? -0.978 -8.202 7.011 1.00 88.44 81 PRO A C 1
ATOM 640 O O . PRO A 1 81 ? -0.602 -9.188 6.376 1.00 88.44 81 PRO A O 1
ATOM 643 N N . GLN A 1 82 ? -1.442 -8.291 8.259 1.00 87.31 82 GLN A N 1
ATOM 644 C CA . GLN A 1 82 ? -1.535 -9.549 9.002 1.00 87.31 82 GLN A CA 1
ATOM 645 C C . GLN A 1 82 ? -2.811 -10.338 8.675 1.00 87.31 82 GLN A C 1
ATOM 647 O O . GLN A 1 82 ? -2.925 -11.514 9.032 1.00 87.31 82 GLN A O 1
ATOM 652 N N . GLN A 1 83 ? -3.776 -9.735 7.973 1.00 85.44 83 GLN A N 1
ATOM 653 C CA . GLN A 1 83 ? -5.004 -10.423 7.588 1.00 85.44 83 GLN A CA 1
ATOM 654 C C . GLN A 1 83 ? -4.762 -11.472 6.494 1.00 85.44 83 GLN A C 1
ATOM 656 O O . GLN A 1 83 ? -3.891 -11.361 5.626 1.00 85.44 83 GLN A O 1
ATOM 661 N N . ARG A 1 84 ? -5.578 -12.532 6.499 1.00 84.06 84 ARG A N 1
ATOM 662 C CA . ARG A 1 84 ? -5.486 -13.590 5.486 1.00 84.06 84 ARG A CA 1
ATOM 663 C C . ARG A 1 84 ? -5.747 -13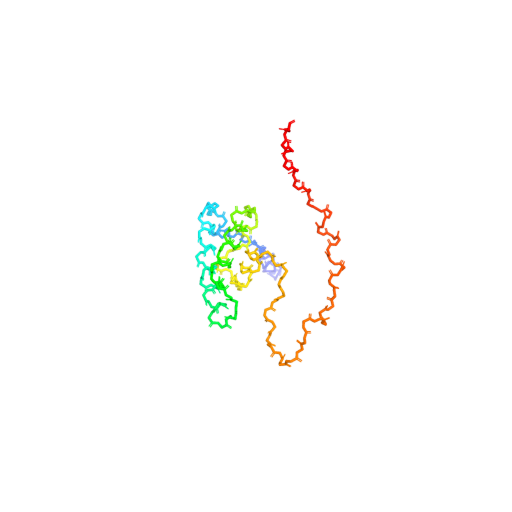.005 4.095 1.00 84.06 84 ARG A C 1
ATOM 665 O O . ARG A 1 84 ? -6.808 -12.455 3.829 1.00 84.06 84 ARG A O 1
ATOM 672 N N . GLY A 1 85 ? -4.797 -13.205 3.184 1.00 84.44 85 GLY A N 1
ATOM 673 C CA . GLY A 1 85 ? -4.894 -12.683 1.820 1.00 84.44 85 GLY A CA 1
ATOM 674 C C . GLY A 1 85 ? -4.596 -11.186 1.702 1.00 84.44 85 GLY A C 1
ATOM 675 O O . GLY A 1 85 ? -4.861 -10.619 0.642 1.00 84.44 85 GLY A O 1
ATOM 676 N N . ALA A 1 86 ? -4.017 -10.565 2.739 1.00 86.06 86 ALA A N 1
ATOM 677 C CA . ALA A 1 86 ? -3.686 -9.142 2.763 1.00 86.06 86 ALA A CA 1
ATOM 678 C C . ALA A 1 86 ? -2.880 -8.697 1.542 1.00 86.06 86 ALA A C 1
ATOM 680 O O . ALA A 1 86 ? -3.196 -7.670 0.964 1.00 86.06 86 ALA A O 1
ATOM 681 N N . GLN A 1 87 ? -1.915 -9.496 1.077 1.00 88.94 87 GLN A N 1
ATOM 682 C CA . GLN A 1 87 ? -1.122 -9.186 -0.120 1.00 88.94 87 GLN A CA 1
ATOM 683 C C . GLN A 1 87 ? -1.984 -8.865 -1.348 1.00 88.94 87 GLN A C 1
ATOM 685 O O . GLN A 1 87 ? -1.771 -7.854 -2.009 1.00 88.94 87 GLN A O 1
ATOM 690 N N . ARG A 1 88 ? -2.998 -9.694 -1.627 1.00 87.56 88 ARG A N 1
ATOM 691 C CA . ARG A 1 88 ? -3.899 -9.500 -2.770 1.00 87.56 88 ARG A CA 1
ATOM 692 C C . ARG A 1 88 ? -4.782 -8.269 -2.582 1.00 87.56 88 ARG A C 1
ATOM 694 O O . ARG A 1 88 ? -4.982 -7.513 -3.523 1.00 87.56 88 ARG A O 1
ATOM 701 N N . VAL A 1 89 ? -5.313 -8.084 -1.374 1.00 87.31 89 VAL A N 1
ATOM 702 C CA . VAL A 1 89 ? -6.203 -6.959 -1.047 1.00 87.31 89 VAL A CA 1
ATOM 703 C C . VAL A 1 89 ? -5.444 -5.634 -1.108 1.00 87.31 89 VAL A C 1
ATOM 705 O O . VAL A 1 89 ? -5.921 -4.677 -1.708 1.00 87.31 89 VAL A O 1
ATOM 708 N N . ILE A 1 90 ? -4.241 -5.594 -0.537 1.00 90.31 90 ILE A N 1
ATOM 709 C CA . ILE A 1 90 ? -3.342 -4.441 -0.559 1.00 90.31 90 ILE A CA 1
ATOM 710 C C . ILE A 1 90 ? -2.933 -4.118 -1.985 1.00 90.31 90 ILE A C 1
ATOM 712 O O . ILE A 1 90 ? -3.062 -2.967 -2.384 1.00 90.31 90 ILE A O 1
ATOM 716 N N . TRP A 1 91 ? -2.496 -5.111 -2.762 1.00 89.56 91 TRP A N 1
ATOM 717 C CA . TRP A 1 91 ? -2.162 -4.908 -4.169 1.00 89.56 91 TRP A CA 1
ATOM 718 C C . TRP A 1 91 ? -3.310 -4.237 -4.926 1.00 89.56 91 TRP A C 1
ATOM 720 O O . TRP A 1 91 ? -3.108 -3.182 -5.525 1.00 89.56 91 TRP A O 1
ATOM 730 N N . GLY A 1 92 ? -4.515 -4.801 -4.828 1.00 87.00 92 GLY A N 1
ATOM 731 C CA . GLY A 1 92 ? -5.675 -4.292 -5.553 1.00 87.00 92 GLY A CA 1
ATOM 732 C C . GLY A 1 92 ? -6.120 -2.898 -5.108 1.00 87.00 92 GLY A C 1
ATOM 733 O O . GLY A 1 92 ? -6.361 -1.996 -5.916 1.00 87.00 92 GLY A O 1
ATOM 734 N N . ALA A 1 93 ? -6.132 -2.662 -3.794 1.00 88.25 93 ALA A N 1
ATOM 735 C CA . ALA A 1 93 ? -6.461 -1.355 -3.243 1.00 88.25 93 ALA A CA 1
ATOM 736 C C . ALA A 1 93 ? -5.433 -0.290 -3.655 1.00 88.25 93 ALA A C 1
ATOM 738 O O . ALA A 1 93 ? -5.808 0.793 -4.108 1.00 88.25 93 ALA A O 1
ATOM 739 N N . VAL A 1 94 ? -4.138 -0.589 -3.521 1.00 90.69 94 VAL A N 1
ATOM 740 C CA . VAL A 1 94 ? -3.033 0.337 -3.815 1.00 90.69 94 VAL A CA 1
ATOM 741 C C . VAL A 1 94 ? -2.934 0.626 -5.310 1.00 90.69 94 VAL A C 1
ATOM 743 O O . VAL A 1 94 ? -2.704 1.768 -5.708 1.00 90.69 94 VAL A O 1
ATOM 746 N N . MET A 1 95 ? -3.196 -0.359 -6.162 1.00 87.75 95 MET A N 1
ATOM 747 C CA . MET A 1 95 ? -3.239 -0.143 -7.607 1.00 87.75 95 MET A CA 1
ATOM 748 C C . MET A 1 95 ? -4.516 0.566 -8.090 1.00 87.75 95 MET A C 1
ATOM 750 O O . MET A 1 95 ? -4.519 1.075 -9.221 1.00 87.75 95 MET A O 1
ATOM 754 N N . ARG A 1 96 ? -5.525 0.708 -7.206 1.00 72.88 96 ARG A N 1
ATOM 755 C CA . ARG A 1 96 ? -6.887 1.201 -7.481 1.00 72.88 96 ARG A CA 1
ATOM 756 C C . ARG A 1 96 ? -7.511 0.442 -8.649 1.00 72.88 96 ARG A C 1
ATOM 758 O O . ARG A 1 96 ? -7.688 1.013 -9.723 1.00 72.88 96 ARG A O 1
ATOM 765 N N . ASP A 1 97 ? -7.769 -0.846 -8.434 1.00 54.31 97 ASP A N 1
ATOM 766 C CA . ASP A 1 97 ? -8.187 -1.796 -9.465 1.00 54.31 97 ASP A CA 1
ATOM 767 C C . ASP A 1 97 ? -9.195 -1.232 -10.474 1.00 54.31 97 ASP A C 1
ATOM 769 O O . ASP A 1 97 ? -10.386 -1.081 -10.222 1.00 54.31 97 ASP A O 1
ATOM 773 N N . THR A 1 98 ? -8.705 -1.065 -11.696 1.00 37.50 98 THR A N 1
ATOM 774 C CA . THR A 1 98 ? -9.251 -1.851 -12.800 1.00 37.50 98 THR A CA 1
ATOM 775 C C . THR A 1 98 ? -8.297 -3.030 -13.024 1.00 37.50 98 THR A C 1
ATOM 777 O O . THR A 1 98 ? -7.551 -3.057 -13.997 1.00 37.50 98 THR A O 1
ATOM 780 N N . TRP A 1 99 ? -8.216 -3.976 -12.084 1.00 43.38 99 TRP A N 1
ATOM 781 C CA . TRP A 1 99 ? -7.510 -5.233 -12.325 1.00 43.38 99 TRP A CA 1
ATOM 782 C C . TRP A 1 99 ? -8.226 -6.407 -11.660 1.00 43.38 99 TRP A C 1
ATOM 784 O O . TRP A 1 99 ? -8.470 -6.433 -10.457 1.00 43.38 99 TRP A O 1
ATOM 794 N N . LEU A 1 100 ? -8.613 -7.364 -12.503 1.00 39.97 100 LEU A N 1
ATOM 795 C CA . LEU A 1 100 ? -9.135 -8.665 -12.114 1.00 39.97 100 LEU A CA 1
ATOM 796 C C . LEU A 1 100 ? -8.026 -9.456 -11.400 1.00 39.97 100 LEU A C 1
ATOM 798 O O . LEU A 1 100 ? -6.866 -9.293 -11.761 1.00 39.97 100 LEU A O 1
ATOM 802 N N . PRO A 1 101 ? -8.344 -10.342 -10.438 1.00 36.72 101 PRO A N 1
ATOM 803 C CA . PRO A 1 101 ? -7.347 -11.206 -9.797 1.00 36.72 101 PRO A CA 1
ATOM 804 C C . PRO A 1 101 ? -6.496 -11.954 -10.840 1.00 36.72 101 PRO A C 1
ATOM 806 O O . PRO A 1 101 ? -7.005 -12.226 -11.932 1.00 36.72 101 PRO A O 1
ATOM 809 N N . PRO A 1 102 ? -5.247 -12.362 -10.520 1.00 39.25 102 PRO A N 1
ATOM 810 C CA . PRO A 1 102 ? -4.501 -13.240 -11.408 1.00 39.25 102 PRO A CA 1
ATOM 811 C C . PRO A 1 102 ? -5.287 -14.548 -11.504 1.00 39.25 102 PRO A C 1
ATOM 813 O O . PRO A 1 102 ? -5.304 -15.358 -10.575 1.00 39.25 102 PRO A O 1
ATOM 816 N N . SER A 1 103 ? -6.011 -14.716 -12.608 1.00 40.09 103 SER A N 1
ATOM 817 C CA . SER A 1 103 ? -6.600 -15.995 -12.964 1.00 40.09 103 SER A CA 1
ATOM 818 C C . SER A 1 103 ? -5.442 -16.984 -13.101 1.00 40.09 103 SER A C 1
ATOM 820 O O . SER A 1 103 ? -4.429 -16.625 -13.712 1.00 40.09 103 SER A O 1
ATOM 822 N N . PRO A 1 104 ? -5.524 -18.199 -12.529 1.00 48.25 104 PRO A N 1
ATOM 823 C CA . PRO A 1 104 ? -4.583 -19.249 -12.882 1.00 48.25 104 PRO A CA 1
ATOM 824 C C . PRO A 1 104 ? -4.721 -19.455 -14.391 1.00 48.25 104 PRO A C 1
ATOM 826 O O . PRO A 1 104 ? -5.758 -19.910 -14.864 1.00 48.25 104 PRO A O 1
ATOM 829 N N . ALA A 1 105 ? -3.721 -18.997 -15.141 1.00 42.12 105 ALA A N 1
ATOM 830 C CA . ALA A 1 105 ? -3.788 -18.879 -16.587 1.00 42.12 105 ALA A CA 1
ATOM 831 C C . ALA A 1 105 ? -4.297 -20.173 -17.243 1.00 42.12 105 ALA A C 1
ATOM 833 O O . ALA A 1 105 ? -3.679 -21.224 -17.069 1.00 42.12 105 ALA A O 1
ATOM 834 N N . PRO A 1 106 ? -5.341 -20.113 -18.084 1.00 43.41 106 PRO A N 1
ATOM 835 C CA . PRO A 1 106 ? -5.456 -21.006 -19.211 1.00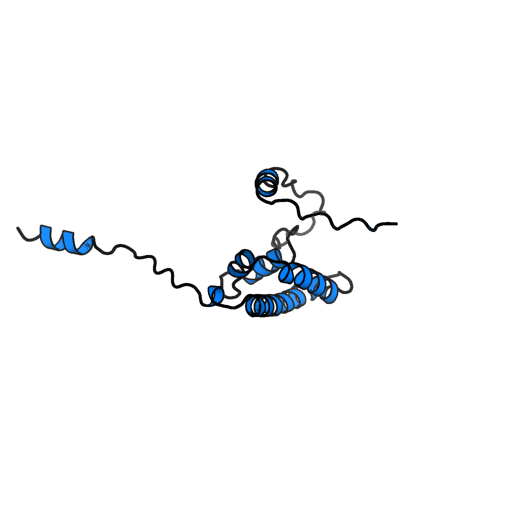 43.41 106 PRO A CA 1
ATOM 836 C C . PRO A 1 106 ? -4.839 -20.302 -20.418 1.00 43.41 106 PRO A C 1
ATOM 838 O O . PRO A 1 106 ? -5.192 -19.178 -20.778 1.00 43.41 106 PRO A O 1
ATOM 841 N N . HIS A 1 107 ? -3.871 -20.977 -21.018 1.00 48.31 107 HIS A N 1
ATOM 842 C CA . HIS A 1 107 ? -3.211 -20.589 -22.251 1.00 48.31 107 HIS A CA 1
ATOM 843 C C . HIS A 1 107 ? -4.214 -20.082 -23.320 1.00 48.31 107 HIS A C 1
ATOM 845 O O . HIS A 1 107 ? -5.192 -20.755 -23.628 1.00 48.31 107 HIS A O 1
ATOM 851 N N . HIS A 1 108 ? -3.900 -18.925 -23.920 1.00 47.84 108 HIS A N 1
ATOM 852 C CA . HIS A 1 108 ? -4.396 -18.431 -25.219 1.00 47.84 108 HIS A CA 1
ATOM 853 C C . HIS A 1 108 ? -5.825 -17.869 -25.358 1.00 47.84 108 HIS A C 1
ATOM 855 O O . HIS A 1 108 ? -6.548 -18.305 -26.253 1.00 47.84 108 HIS A O 1
ATOM 861 N N . LEU A 1 109 ? -6.201 -16.794 -24.651 1.00 40.47 109 LEU A N 1
ATOM 862 C CA . LEU A 1 109 ? -7.293 -15.935 -25.151 1.00 40.47 109 LEU A CA 1
ATOM 863 C C . LEU A 1 109 ? -6.942 -14.433 -25.163 1.00 40.47 109 LEU A C 1
ATOM 865 O O . LEU A 1 109 ? -6.358 -13.936 -24.199 1.00 40.47 109 LEU A O 1
ATOM 869 N N . PRO A 1 110 ? -7.270 -13.706 -26.254 1.00 36.91 110 PRO A N 1
ATOM 870 C CA . PRO A 1 110 ? -7.024 -12.274 -26.379 1.00 36.91 110 PRO A CA 1
ATOM 871 C C . PRO A 1 110 ? -7.965 -11.465 -25.474 1.00 36.91 110 PRO A C 1
ATOM 873 O O . PRO A 1 110 ? -9.136 -11.801 -25.312 1.00 36.91 110 PRO A O 1
ATOM 876 N N . TYR A 1 111 ? -7.440 -10.362 -24.936 1.00 41.34 111 TYR A N 1
ATOM 877 C CA . TYR A 1 111 ? -8.023 -9.464 -23.922 1.00 41.34 111 TYR A CA 1
ATOM 878 C C . TYR A 1 111 ? -9.445 -8.913 -24.186 1.00 41.34 111 TYR A C 1
ATOM 880 O O . TYR A 1 111 ? -10.008 -8.266 -23.309 1.00 41.34 111 TYR A O 1
ATOM 888 N N . TYR A 1 112 ? -10.051 -9.157 -25.350 1.00 41.31 112 TYR A N 1
ATOM 889 C CA . TYR A 1 112 ? -11.320 -8.547 -25.770 1.00 41.31 112 TYR A CA 1
ATOM 890 C C . TYR A 1 112 ? -12.596 -9.307 -25.359 1.00 41.31 112 TYR A C 1
ATOM 892 O O . TYR A 1 112 ? -13.685 -8.876 -25.717 1.00 41.31 112 TYR A O 1
ATOM 900 N N . LEU A 1 113 ? -12.501 -10.424 -24.627 1.00 45.75 113 LEU A N 1
ATOM 901 C CA . LEU A 1 113 ? -13.660 -11.277 -24.292 1.00 45.75 113 LEU A CA 1
ATOM 902 C C . LEU A 1 113 ? -14.087 -11.249 -22.811 1.00 45.75 113 LEU A C 1
ATOM 904 O O . LEU A 1 113 ? -14.872 -12.097 -22.393 1.00 45.75 113 LEU A O 1
ATOM 908 N N . VAL A 1 114 ? -13.613 -10.296 -22.001 1.00 48.00 114 VAL A N 1
ATOM 909 C CA . VAL A 1 114 ? -14.118 -10.136 -20.624 1.00 48.00 114 VAL A CA 1
ATOM 910 C C . VAL A 1 114 ? -15.496 -9.451 -20.676 1.00 48.00 114 VAL A C 1
ATOM 912 O O . VAL A 1 114 ? -15.577 -8.347 -21.213 1.00 48.00 114 VAL A O 1
ATOM 915 N N . PRO A 1 115 ? -16.580 -10.058 -20.149 1.00 38.44 115 PRO A N 1
ATOM 916 C CA . PRO A 1 115 ? -17.902 -9.432 -20.129 1.00 38.44 115 PRO A CA 1
ATOM 917 C C . PRO A 1 115 ? -17.869 -8.127 -19.326 1.00 38.44 115 PRO A C 1
ATOM 919 O O . PRO A 1 115 ? -17.337 -8.099 -18.214 1.00 38.44 115 PRO A O 1
ATOM 922 N N . GLN A 1 116 ? -18.415 -7.049 -19.894 1.00 38.12 116 GLN A N 1
ATOM 923 C CA . GLN A 1 116 ? -18.465 -5.737 -19.253 1.00 38.12 116 GLN A CA 1
ATOM 924 C C . GLN A 1 116 ? -19.273 -5.783 -17.951 1.00 38.12 116 GLN A C 1
ATOM 926 O O . GLN A 1 116 ? -20.410 -6.248 -17.906 1.00 38.12 116 GLN A O 1
ATOM 931 N N . VAL A 1 117 ? -18.661 -5.261 -16.891 1.00 46.72 117 VAL A N 1
ATOM 932 C CA . VAL A 1 117 ? -19.215 -5.145 -15.539 1.00 46.72 117 VAL A CA 1
ATOM 933 C C . VAL A 1 117 ? -20.040 -3.853 -15.433 1.00 46.72 117 VAL A C 1
ATOM 935 O O . VAL A 1 117 ? -19.803 -3.026 -14.561 1.00 46.72 117 VAL A O 1
ATOM 938 N N . ASP A 1 118 ? -20.980 -3.637 -16.354 1.00 38.38 118 ASP A N 1
ATOM 939 C CA . ASP A 1 118 ? -21.791 -2.407 -16.386 1.00 38.38 118 ASP A CA 1
ATOM 940 C C . ASP A 1 118 ? -22.845 -2.356 -15.259 1.00 38.38 118 ASP A C 1
ATOM 942 O O . ASP A 1 118 ? -23.381 -1.296 -14.951 1.00 38.38 118 ASP A O 1
ATOM 946 N N . GLU A 1 119 ? -23.124 -3.476 -14.583 1.00 44.47 119 GLU A N 1
ATOM 947 C CA . GLU A 1 119 ? -24.282 -3.563 -13.682 1.00 44.47 119 GLU A CA 1
ATOM 948 C C . GLU A 1 119 ? -23.991 -3.178 -12.215 1.00 44.47 119 GLU A C 1
ATOM 950 O O . GLU A 1 119 ? -24.912 -2.811 -11.493 1.00 44.47 119 GLU A O 1
ATOM 955 N N . MET A 1 120 ? -22.726 -3.161 -11.764 1.00 35.84 120 MET A N 1
ATOM 956 C CA . MET A 1 120 ? -22.380 -2.864 -10.354 1.00 35.84 120 MET A CA 1
ATOM 957 C C . MET A 1 120 ? -21.767 -1.467 -10.131 1.00 35.84 120 MET A C 1
ATOM 959 O O . MET A 1 120 ? -21.595 -1.036 -8.991 1.00 35.84 120 MET A O 1
ATOM 963 N N . SER A 1 121 ? -21.466 -0.727 -11.207 1.00 40.00 121 SER A N 1
ATOM 964 C CA . SER A 1 121 ? -20.921 0.640 -11.119 1.00 40.00 121 SER A CA 1
ATOM 965 C C . SER A 1 121 ? -21.970 1.668 -10.665 1.00 40.00 121 SER A C 1
ATOM 967 O O . SER A 1 121 ? -21.629 2.658 -10.015 1.00 40.00 121 SER A O 1
ATOM 969 N N . ASN A 1 122 ? -23.256 1.416 -10.934 1.00 39.50 122 ASN A N 1
ATOM 970 C CA . ASN A 1 122 ? -24.330 2.377 -10.658 1.00 39.50 122 ASN A CA 1
ATOM 971 C C . ASN A 1 122 ? -24.649 2.569 -9.166 1.00 39.50 122 ASN A C 1
ATOM 973 O O . ASN A 1 122 ? -25.107 3.648 -8.782 1.00 39.50 122 ASN A O 1
ATOM 977 N N . GLU A 1 123 ? -24.383 1.574 -8.313 1.00 39.06 123 GLU A N 1
ATOM 978 C CA . GLU A 1 123 ? -24.604 1.715 -6.865 1.00 39.06 123 GLU A CA 1
ATOM 979 C C . GLU A 1 123 ? -23.463 2.464 -6.160 1.00 39.06 123 GLU A C 1
ATOM 981 O O . GLU A 1 123 ? -23.692 3.122 -5.146 1.00 39.06 123 GLU A O 1
ATOM 986 N N . ILE A 1 124 ? -22.240 2.425 -6.700 1.00 48.53 124 ILE A N 1
ATOM 987 C CA . ILE A 1 124 ? -21.074 3.043 -6.053 1.00 48.53 124 ILE A CA 1
ATOM 988 C C . ILE A 1 124 ? -20.999 4.546 -6.366 1.00 48.53 124 ILE A C 1
ATOM 990 O O . ILE A 1 124 ? -20.673 5.331 -5.476 1.00 48.53 124 ILE A O 1
ATOM 994 N N . GLU A 1 125 ? -21.367 4.982 -7.577 1.00 45.91 125 GLU A N 1
ATOM 995 C CA . GLU A 1 125 ? -21.357 6.414 -7.931 1.00 45.91 125 GLU A CA 1
ATOM 996 C C . GLU A 1 125 ? -22.351 7.261 -7.119 1.00 45.91 125 GLU A C 1
ATOM 998 O O . GLU A 1 125 ? -22.072 8.424 -6.833 1.00 45.91 125 GLU A O 1
ATOM 1003 N N . HIS A 1 126 ? -23.472 6.692 -6.663 1.00 48.88 126 HIS A N 1
ATOM 1004 C CA . HIS A 1 126 ? -24.479 7.446 -5.904 1.00 48.88 126 HIS A CA 1
ATOM 1005 C C . HIS A 1 126 ? -24.061 7.789 -4.465 1.00 48.88 126 HIS A C 1
ATOM 1007 O O . HIS A 1 126 ? -24.735 8.587 -3.812 1.00 48.88 126 HIS A O 1
ATOM 1013 N N . SER A 1 127 ? -22.962 7.218 -3.958 1.00 42.72 127 SER A N 1
ATOM 1014 C CA . SER A 1 127 ? -22.550 7.385 -2.559 1.00 42.72 127 SER A CA 1
ATOM 1015 C C . SER A 1 127 ? -21.299 8.249 -2.357 1.00 42.72 127 SER A C 1
ATOM 1017 O O . SER A 1 127 ? -20.934 8.505 -1.206 1.00 42.72 127 SER A O 1
ATOM 1019 N N . PHE A 1 128 ? -20.648 8.721 -3.427 1.00 46.12 128 PHE A N 1
ATOM 1020 C CA . PHE A 1 128 ? -19.437 9.542 -3.335 1.00 46.12 128 PHE A CA 1
ATOM 1021 C C . PHE A 1 128 ? -19.659 10.945 -3.921 1.00 46.12 128 PHE A C 1
ATOM 1023 O O . PHE A 1 128 ? -19.906 11.077 -5.118 1.00 46.12 128 PHE A O 1
ATOM 1030 N N . PRO A 1 129 ? -19.544 12.024 -3.122 1.00 58.09 129 PRO A N 1
ATOM 1031 C CA . PRO A 1 129 ? -19.551 13.370 -3.670 1.00 58.09 129 PRO A CA 1
ATOM 1032 C C . PRO A 1 129 ? -18.309 13.583 -4.540 1.00 58.09 129 PRO A C 1
ATOM 1034 O O . PRO A 1 129 ? -17.185 13.278 -4.136 1.00 58.09 129 PRO A O 1
ATOM 1037 N N . ASN A 1 130 ? -18.530 14.127 -5.737 1.00 57.22 130 ASN A N 1
ATOM 1038 C CA . ASN A 1 130 ? -17.464 14.492 -6.661 1.00 57.22 130 ASN A CA 1
ATOM 1039 C C . ASN A 1 130 ? -16.441 15.424 -5.983 1.00 57.22 130 ASN A C 1
ATOM 1041 O O . ASN A 1 130 ? -16.834 16.334 -5.244 1.00 57.22 130 ASN A O 1
ATOM 1045 N N . PRO A 1 131 ? -15.134 15.239 -6.241 1.00 52.56 131 PRO A N 1
ATOM 1046 C CA . PRO A 1 131 ? -14.111 16.121 -5.700 1.00 52.56 131 PRO A CA 1
ATOM 1047 C C . PRO A 1 131 ? -14.316 17.563 -6.202 1.00 52.56 131 PRO A C 1
ATOM 1049 O O . PRO A 1 131 ? -14.692 17.764 -7.363 1.00 52.56 131 PRO A O 1
ATOM 1052 N N . PRO A 1 132 ? -14.060 18.587 -5.365 1.00 52.59 132 PRO A N 1
ATOM 1053 C CA . PRO A 1 132 ? -14.177 19.977 -5.782 1.00 52.59 132 PRO A CA 1
ATOM 1054 C C . PRO A 1 132 ? -13.185 20.286 -6.908 1.00 52.59 132 PRO A C 1
ATOM 1056 O O . PRO A 1 132 ? -12.001 19.950 -6.840 1.00 52.59 132 PRO A O 1
ATOM 1059 N N . LYS A 1 133 ? -13.694 20.930 -7.962 1.00 60.97 133 LYS A N 1
ATOM 1060 C CA . LYS A 1 133 ? -12.928 21.310 -9.152 1.00 60.97 133 LYS A CA 1
ATOM 1061 C C . LYS A 1 133 ? -11.794 22.278 -8.767 1.00 60.97 133 LYS A C 1
ATOM 1063 O O . LYS A 1 133 ? -12.045 23.201 -7.990 1.00 60.97 133 LYS A O 1
ATOM 1068 N N . PRO A 1 134 ? -10.570 22.112 -9.304 1.00 60.47 134 PRO A N 1
ATOM 1069 C CA . PRO A 1 134 ? -9.483 23.053 -9.055 1.00 60.47 134 PRO A CA 1
ATOM 1070 C C . PRO A 1 134 ? -9.848 24.460 -9.562 1.00 60.47 134 PRO A C 1
ATOM 1072 O O . PRO A 1 134 ? -10.536 24.575 -10.583 1.00 60.47 134 PRO A O 1
ATOM 1075 N N . PRO A 1 135 ? -9.404 25.530 -8.874 1.00 58.34 135 PRO A N 1
ATOM 1076 C CA . PRO A 1 135 ? -9.683 26.896 -9.292 1.00 58.34 135 PRO A CA 1
ATOM 1077 C C . PRO A 1 135 ? -9.034 27.183 -10.648 1.00 58.34 135 PRO A C 1
ATOM 1079 O O . PRO A 1 135 ? -7.846 26.939 -10.860 1.00 58.34 135 PRO A O 1
ATOM 1082 N N . THR A 1 136 ? -9.849 27.689 -11.570 1.00 70.69 136 THR A N 1
ATOM 1083 C CA . THR A 1 136 ? -9.433 28.111 -12.907 1.00 70.69 136 THR A CA 1
ATOM 1084 C C . THR A 1 136 ? -8.384 29.226 -12.797 1.00 70.69 136 THR A C 1
ATOM 1086 O O . THR A 1 136 ? -8.618 30.177 -12.048 1.00 70.69 136 THR A O 1
ATOM 1089 N N . PRO A 1 137 ? -7.256 29.163 -13.529 1.00 55.94 137 PRO A N 1
ATOM 1090 C CA . PRO A 1 137 ? -6.308 30.269 -13.581 1.00 55.94 137 PRO A CA 1
ATOM 1091 C C . PRO A 1 137 ? -6.999 31.520 -14.132 1.00 55.94 137 PRO A C 1
ATOM 1093 O O . PRO A 1 137 ? -7.614 31.465 -15.199 1.00 55.94 137 PRO A O 1
ATOM 1096 N N . LEU A 1 138 ? -6.917 32.628 -13.397 1.00 62.34 138 LEU A N 1
ATOM 1097 C CA . LEU A 1 138 ? -7.307 33.942 -13.899 1.00 62.34 138 LEU A CA 1
ATOM 1098 C C . LEU A 1 138 ? -6.211 34.404 -14.867 1.00 62.34 138 LEU A C 1
ATOM 1100 O O . LEU A 1 138 ? -5.069 34.601 -14.451 1.00 62.34 138 LEU A O 1
ATOM 1104 N N . LEU A 1 139 ? -6.566 34.488 -16.149 1.00 57.56 139 LEU A N 1
ATOM 1105 C CA . LEU A 1 139 ? -5.810 35.194 -17.184 1.00 57.56 139 LEU A CA 1
ATOM 1106 C C . LEU A 1 139 ? -6.141 36.687 -17.121 1.00 57.56 139 LEU A C 1
ATOM 1108 O O . LEU A 1 139 ? -7.342 36.999 -16.945 1.00 57.56 139 LEU A O 1
#

Radius of gyration: 23.18 Å; chains: 1; bounding box: 48×67×68 Å

pLDDT: mean 71.08, std 20.46, range [35.84, 95.38]

Sequence (139 aa):
MQITQFAVIASVVSLGASHALPIWDMLPRQEKIGQIMYLFAHLVDQNCAYSYVPDCHHLFMLRGLSNLVNMSEHTLNKLDPQQRGAQRVIWGAVMRDTWLPPSPAPHHLPYYLVPQVDEMSNEIEHSFPNPPKPPTPLL

Secondary structure (DSSP, 8-state):
--HHHHHHHHT-----------HHHHS-HHHHHHHHHHHHHHHHHHHHTT---TTHHHHHHHHHHHHHHTS-HHHHHT--TTSTTHHHHHHHHHHTS---------S---GGGSPP--SSHHHHHTTSPPPPPPPPP--

Foldseek 3Di:
DPPVVVVVVVPPPPPPPPPPPPPLLVDDLVVLLVVLLVLQLVVQCVVCVPDPDVVSSVVSSVQLSVQSVPDDSVLSSVQDPPDDVSSVVSSCSSNVDPDDPPDPDDPDDDPPPDPDPPPPPVVVVVPDDDDDDPDDDDD